Protein AF-A0A2N7XTH6-F1 (afdb_monomer_lite)

Radius of gyration: 23.57 Å; chains: 1; bounding box: 53×27×67 Å

Secondary structure (DSSP, 8-state):
-HHHHHHHHHHHHHHHHHHHHHTS-S-GGG-------HHHHHHHHHHHHHHHHHHHHHHHHS-SS-HHHHHHH--TT-----

Sequence (82 aa):
IVSVFVNIGMWFERFVIVVTSLHRDFLPARWMYYLPSTTDWFITLGSFGLFFTLFLLFCRFLPVVAMAEVKGVMRVGDKHGH

Foldseek 3Di:
DVVVVVVVVVVVVVVCCVQVVVQDDPDPVPNDRDDDDVVNVCVVVVVVVVVVVVVVVCVVPDPPDPVVVVVVPDPPDPPPDD

pLDDT: mean 73.96, std 11.82, range [38.97, 90.5]

Structure (mmCIF, N/CA/C/O backbone):
data_AF-A0A2N7XTH6-F1
#
_entry.id   AF-A0A2N7XTH6-F1
#
loop_
_atom_site.group_PDB
_atom_site.id
_atom_site.type_symbol
_atom_site.label_atom_id
_atom_site.label_alt_id
_atom_site.label_comp_id
_atom_site.label_asym_id
_atom_site.label_entity_id
_atom_site.label_seq_id
_atom_site.pdbx_PDB_ins_code
_atom_site.Cartn_x
_atom_site.Cartn_y
_atom_site.Cartn_z
_atom_site.occupancy
_atom_site.B_iso_or_equiv
_atom_site.auth_seq_id
_atom_site.auth_comp_id
_atom_site.auth_asym_id
_atom_site.auth_atom_id
_atom_site.pdbx_PDB_model_num
ATOM 1 N N . ILE A 1 1 ? -12.266 8.461 -2.382 1.00 77.88 1 ILE A N 1
ATOM 2 C CA . ILE A 1 1 ? -11.935 8.507 -3.831 1.00 77.88 1 ILE A CA 1
ATOM 3 C C . ILE A 1 1 ? -10.772 9.460 -4.091 1.00 77.88 1 ILE A C 1
ATOM 5 O O . ILE A 1 1 ? -9.737 8.978 -4.521 1.00 77.88 1 ILE A O 1
ATOM 9 N N . VAL A 1 2 ? -10.865 10.751 -3.741 1.00 89.50 2 VAL A N 1
ATOM 10 C CA . VAL A 1 2 ? -9.740 11.706 -3.897 1.00 89.50 2 VAL A CA 1
ATOM 11 C C . VAL A 1 2 ? -8.469 11.241 -3.172 1.00 89.50 2 VAL A C 1
ATOM 13 O O . VAL A 1 2 ? -7.400 11.220 -3.766 1.00 89.50 2 VAL A O 1
ATOM 16 N N . SER A 1 3 ? -8.588 10.764 -1.929 1.00 87.19 3 SER A N 1
ATOM 17 C CA . SER A 1 3 ? -7.457 10.218 -1.160 1.00 87.19 3 SER A CA 1
ATOM 18 C C . SER A 1 3 ? -6.761 9.027 -1.831 1.00 87.19 3 SER A C 1
ATOM 20 O O . SER A 1 3 ? -5.547 8.888 -1.724 1.00 87.19 3 SER A O 1
ATOM 22 N N . VAL A 1 4 ? -7.516 8.192 -2.552 1.00 85.88 4 VAL A N 1
ATOM 23 C CA . VAL A 1 4 ? -6.980 7.036 -3.288 1.00 85.88 4 VAL A CA 1
ATOM 24 C C . VAL A 1 4 ? -6.162 7.517 -4.484 1.00 85.88 4 VAL A C 1
ATOM 26 O O . VAL A 1 4 ? -5.028 7.087 -4.660 1.00 85.88 4 VAL A O 1
ATOM 29 N N . PHE A 1 5 ? -6.693 8.472 -5.253 1.00 83.00 5 PHE A N 1
ATOM 30 C CA . PHE A 1 5 ? -5.975 9.073 -6.378 1.00 83.00 5 PHE A CA 1
ATOM 31 C C . PHE A 1 5 ? -4.709 9.814 -5.946 1.00 83.00 5 PHE A C 1
ATOM 33 O O . PHE A 1 5 ? -3.691 9.700 -6.619 1.00 83.00 5 PHE A O 1
ATOM 40 N N . VAL A 1 6 ? -4.736 10.516 -4.810 1.00 90.19 6 VAL A N 1
ATOM 41 C CA . VAL A 1 6 ? -3.540 11.174 -4.259 1.00 90.19 6 VAL A CA 1
ATOM 42 C C . VAL A 1 6 ? -2.471 10.143 -3.895 1.00 90.19 6 VAL A C 1
ATOM 44 O O . VAL A 1 6 ? -1.308 10.325 -4.241 1.00 90.19 6 VAL A O 1
ATOM 47 N N . ASN A 1 7 ? -2.846 9.035 -3.251 1.00 86.31 7 ASN A N 1
ATOM 48 C CA . ASN A 1 7 ? -1.890 7.993 -2.874 1.00 86.31 7 ASN A CA 1
ATOM 49 C C . ASN A 1 7 ? -1.262 7.311 -4.107 1.00 86.31 7 ASN A C 1
ATOM 51 O O . ASN A 1 7 ? -0.047 7.136 -4.163 1.00 86.31 7 ASN A O 1
ATOM 55 N N . ILE A 1 8 ? -2.076 7.022 -5.130 1.00 84.38 8 ILE A N 1
ATOM 56 C CA . ILE A 1 8 ? -1.613 6.467 -6.412 1.00 84.38 8 ILE A CA 1
ATOM 57 C C . ILE A 1 8 ? -0.713 7.465 -7.153 1.00 84.38 8 ILE A C 1
ATOM 59 O O . ILE A 1 8 ? 0.334 7.077 -7.663 1.00 84.38 8 ILE A O 1
ATOM 63 N N . GLY A 1 9 ? -1.087 8.747 -7.196 1.00 83.19 9 GLY A N 1
ATOM 64 C CA . GLY A 1 9 ? -0.310 9.797 -7.860 1.00 83.19 9 GLY A CA 1
ATOM 65 C C . GLY A 1 9 ? 1.068 10.000 -7.227 1.00 83.19 9 GLY A C 1
ATOM 66 O O . GLY A 1 9 ? 2.068 10.056 -7.938 1.00 83.19 9 GLY A O 1
ATOM 67 N N . MET A 1 10 ? 1.136 10.009 -5.894 1.00 85.50 10 MET A N 1
ATOM 68 C CA . MET A 1 10 ? 2.400 10.090 -5.149 1.00 85.50 10 MET A CA 1
ATOM 69 C C . MET A 1 10 ? 3.295 8.867 -5.392 1.00 85.50 10 MET A C 1
ATOM 71 O O . MET A 1 10 ? 4.514 8.987 -5.506 1.00 85.50 10 MET A O 1
ATOM 75 N N . TRP A 1 11 ? 2.705 7.676 -5.495 1.00 83.25 11 TRP A N 1
ATOM 76 C CA . TRP A 1 11 ? 3.452 6.465 -5.829 1.00 83.25 11 TRP A CA 1
ATOM 77 C C . TRP A 1 11 ? 3.979 6.495 -7.272 1.00 83.25 11 TRP A C 1
ATOM 79 O O . TRP A 1 11 ? 5.139 6.156 -7.513 1.00 83.25 11 TRP A O 1
ATOM 89 N N . PHE A 1 12 ? 3.164 6.966 -8.221 1.00 78.06 12 PHE A N 1
ATOM 90 C CA . PHE A 1 12 ? 3.554 7.091 -9.625 1.00 78.06 12 PHE A CA 1
ATOM 91 C C . PHE A 1 12 ? 4.699 8.094 -9.827 1.00 78.06 12 PHE A C 1
ATOM 93 O O . PHE A 1 12 ? 5.613 7.815 -10.598 1.00 78.06 12 PHE A O 1
ATOM 100 N N . GLU A 1 13 ? 4.715 9.211 -9.088 1.00 85.31 13 GLU A N 1
ATOM 101 C CA . GLU A 1 13 ? 5.849 10.150 -9.064 1.00 85.31 13 GLU A CA 1
ATOM 102 C C . GLU A 1 13 ? 7.170 9.415 -8.770 1.00 85.31 13 GLU A C 1
ATOM 104 O O . GLU A 1 13 ? 8.149 9.549 -9.507 1.00 85.31 13 GLU A O 1
ATOM 109 N N . ARG A 1 14 ? 7.188 8.569 -7.732 1.00 83.00 14 ARG A N 1
ATOM 110 C CA . ARG A 1 14 ? 8.378 7.798 -7.341 1.00 83.00 14 ARG A CA 1
ATOM 111 C C . ARG A 1 14 ? 8.745 6.732 -8.366 1.00 83.00 14 ARG A C 1
ATOM 113 O O . ARG A 1 14 ? 9.929 6.558 -8.648 1.00 83.00 14 ARG A O 1
ATOM 120 N N . PHE A 1 15 ? 7.755 6.062 -8.950 1.00 76.50 15 PHE A N 1
ATOM 121 C CA . PHE A 1 15 ? 7.972 5.096 -10.025 1.00 76.50 15 PHE A CA 1
ATOM 122 C C . PHE A 1 15 ? 8.650 5.747 -11.242 1.00 76.50 15 PHE A C 1
ATOM 124 O O . PHE A 1 15 ? 9.651 5.232 -11.741 1.00 76.50 15 PHE A O 1
ATOM 131 N N . VAL A 1 16 ? 8.174 6.922 -11.667 1.00 77.81 16 VAL A N 1
ATOM 132 C CA . VAL A 1 16 ? 8.743 7.670 -12.799 1.00 77.81 16 VAL A CA 1
ATOM 133 C C . VAL A 1 16 ? 10.178 8.112 -12.518 1.00 77.81 16 VAL A C 1
ATOM 135 O O . VAL A 1 16 ? 11.034 7.929 -13.384 1.00 77.81 16 VAL A O 1
ATOM 138 N N . ILE A 1 17 ? 10.473 8.646 -11.326 1.00 80.38 17 ILE A N 1
ATOM 139 C CA . ILE A 1 17 ? 11.835 9.078 -10.961 1.00 80.38 17 ILE A CA 1
ATOM 140 C C . ILE A 1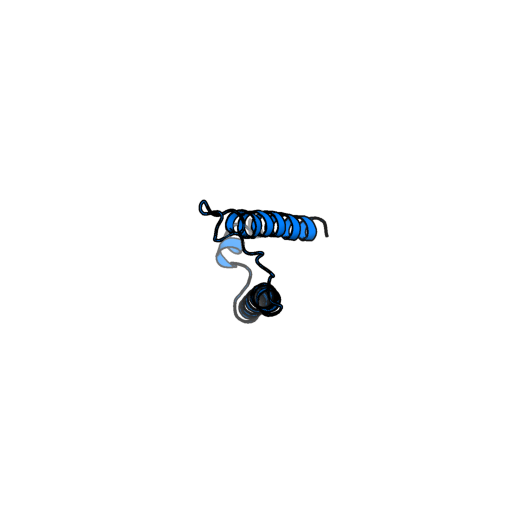 17 ? 12.816 7.901 -11.031 1.00 80.38 17 ILE A C 1
ATOM 142 O O . ILE A 1 17 ? 13.878 8.023 -11.637 1.00 80.38 17 ILE A O 1
ATOM 146 N N . VAL A 1 18 ? 12.463 6.751 -10.451 1.00 76.31 18 VAL A N 1
ATOM 147 C CA . VAL A 1 18 ? 13.356 5.583 -10.378 1.00 76.31 18 VAL A CA 1
ATOM 148 C C . VAL A 1 18 ? 13.599 4.968 -11.760 1.00 76.31 18 VAL A C 1
ATOM 150 O O . VAL A 1 18 ? 14.751 4.754 -12.136 1.00 76.31 18 VAL A O 1
ATOM 153 N N . VAL A 1 19 ? 12.542 4.731 -12.543 1.00 68.06 19 VAL A N 1
ATOM 154 C CA . VAL A 1 19 ? 12.652 4.089 -13.867 1.00 68.06 19 VAL A CA 1
ATOM 155 C C . VAL A 1 19 ? 13.362 4.990 -14.879 1.00 68.06 19 VAL A C 1
ATOM 157 O O . VAL A 1 19 ? 14.170 4.512 -15.678 1.00 68.06 19 VAL A O 1
ATOM 160 N N . THR A 1 20 ? 13.094 6.298 -14.837 1.00 64.75 20 THR A N 1
ATOM 161 C CA . THR A 1 20 ? 13.691 7.259 -15.778 1.00 64.75 20 THR A CA 1
ATOM 162 C C . THR A 1 20 ? 15.148 7.563 -15.431 1.00 64.75 20 THR A C 1
ATOM 164 O O . THR A 1 20 ? 15.962 7.721 -16.339 1.00 64.75 20 THR A O 1
ATOM 167 N N . SER A 1 21 ? 15.501 7.599 -14.140 1.00 61.28 21 SER A N 1
ATOM 168 C CA . SER A 1 21 ? 16.888 7.799 -13.695 1.00 61.28 21 SER A CA 1
ATOM 169 C C . SER A 1 21 ? 17.802 6.654 -14.152 1.00 61.28 21 SER A C 1
ATOM 171 O O . SER A 1 21 ? 18.868 6.901 -14.706 1.00 61.28 21 SER A O 1
ATOM 173 N N . LEU A 1 22 ? 17.350 5.400 -14.025 1.00 60.06 22 LEU A N 1
ATOM 174 C CA . LEU A 1 22 ? 18.146 4.213 -14.369 1.00 60.06 22 LEU A CA 1
ATOM 175 C C . LEU A 1 22 ? 18.383 4.035 -15.884 1.00 60.06 22 LEU A C 1
ATOM 177 O O . LEU A 1 22 ? 19.293 3.331 -16.299 1.00 60.06 22 LEU A O 1
ATOM 181 N N . HIS A 1 23 ? 17.574 4.674 -16.734 1.00 56.25 23 HIS A N 1
ATOM 182 C CA . HIS A 1 23 ? 17.736 4.621 -18.194 1.00 56.25 23 HIS A CA 1
ATOM 183 C C . HIS A 1 23 ? 18.879 5.494 -18.728 1.00 56.25 23 HIS A C 1
ATOM 185 O O . HIS A 1 23 ? 19.319 5.319 -19.867 1.00 56.25 23 HIS A O 1
ATOM 191 N N . ARG A 1 24 ? 19.319 6.488 -17.952 1.00 53.03 24 ARG A N 1
ATOM 192 C CA . ARG A 1 24 ? 20.295 7.502 -18.366 1.00 53.03 24 ARG A CA 1
ATOM 193 C C . ARG A 1 24 ? 21.503 7.475 -17.440 1.00 53.03 24 ARG A C 1
ATOM 195 O O . ARG A 1 24 ? 21.853 8.471 -16.818 1.00 53.03 24 ARG A O 1
ATOM 202 N N . ASP A 1 25 ? 22.172 6.331 -17.402 1.00 59.19 25 ASP A N 1
ATOM 203 C CA . ASP A 1 25 ? 23.473 6.226 -16.752 1.00 59.19 25 ASP A CA 1
ATOM 204 C C . ASP A 1 25 ? 24.552 7.011 -17.525 1.00 59.19 25 ASP A C 1
ATOM 206 O O . ASP A 1 25 ? 24.485 7.181 -18.749 1.00 59.19 25 ASP A O 1
ATOM 210 N N . PHE A 1 26 ? 25.587 7.461 -16.802 1.00 56.59 26 PHE A N 1
ATOM 211 C CA . PHE A 1 26 ? 26.706 8.271 -17.313 1.00 56.59 26 PHE A CA 1
ATOM 212 C C . PHE A 1 26 ? 27.508 7.617 -18.462 1.00 56.59 26 PHE A C 1
ATOM 214 O O . PHE A 1 26 ? 28.279 8.304 -19.130 1.00 56.59 26 PHE A O 1
ATOM 221 N N . LEU A 1 27 ? 27.339 6.311 -18.717 1.00 54.75 27 LEU A N 1
ATOM 222 C CA . LEU A 1 27 ? 27.967 5.594 -19.831 1.00 54.75 27 LEU A CA 1
ATOM 223 C C . LEU A 1 27 ? 26.951 5.321 -20.963 1.00 54.75 27 LEU A C 1
ATOM 225 O O . LEU A 1 27 ? 26.045 4.506 -20.777 1.00 54.75 27 LEU A O 1
ATOM 229 N N . PRO A 1 28 ? 27.140 5.883 -22.174 1.00 60.25 28 PRO A N 1
ATOM 230 C CA . PRO A 1 28 ? 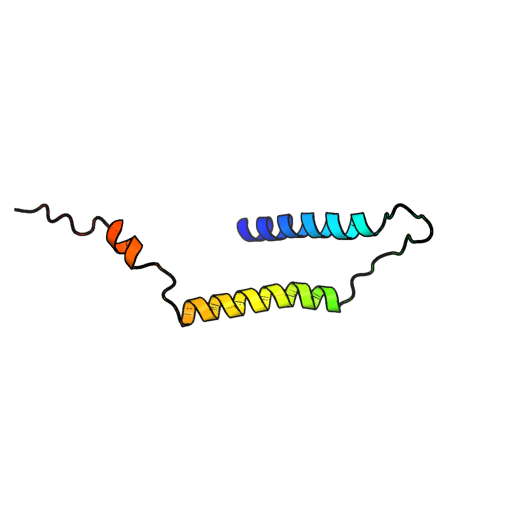26.209 5.714 -23.297 1.00 60.25 28 PRO A CA 1
ATOM 231 C C . PRO A 1 28 ? 26.125 4.275 -23.833 1.00 60.25 28 PRO A C 1
ATOM 233 O O . PRO A 1 28 ? 25.132 3.905 -24.449 1.00 60.25 28 PRO A O 1
ATOM 236 N N . ALA A 1 29 ? 27.124 3.430 -23.555 1.00 61.59 29 ALA A N 1
ATOM 237 C CA . ALA A 1 29 ? 27.121 2.014 -23.934 1.00 61.59 29 ALA A CA 1
ATOM 238 C C . ALA A 1 29 ? 26.131 1.149 -23.123 1.00 61.59 29 ALA A C 1
ATOM 240 O O . ALA A 1 29 ? 25.944 -0.023 -23.441 1.00 61.59 29 ALA A O 1
ATOM 241 N N . ARG A 1 30 ? 25.530 1.698 -22.057 1.00 56.22 30 ARG A N 1
ATOM 242 C CA . ARG A 1 30 ? 24.601 0.995 -21.155 1.00 56.22 30 ARG A CA 1
ATOM 243 C C . ARG A 1 30 ? 23.167 1.507 -21.235 1.00 56.22 30 ARG A C 1
ATOM 245 O O . ARG A 1 30 ? 22.349 1.124 -20.407 1.00 56.22 30 ARG A O 1
ATOM 252 N N . TRP A 1 31 ? 22.854 2.344 -22.223 1.00 60.66 31 TRP A N 1
ATOM 253 C CA . TRP A 1 31 ? 21.483 2.766 -22.494 1.00 60.66 31 TRP A CA 1
ATOM 254 C C . TRP A 1 31 ? 20.672 1.561 -22.977 1.00 60.66 31 TRP A C 1
ATOM 256 O O . TRP A 1 31 ? 20.610 1.250 -24.163 1.00 60.66 31 TRP A O 1
ATOM 266 N N . MET A 1 32 ? 20.094 0.846 -22.023 1.00 62.06 32 MET A N 1
ATOM 267 C CA . MET A 1 32 ? 19.187 -0.268 -22.235 1.00 62.06 32 MET A CA 1
ATOM 268 C C . MET A 1 32 ? 17.808 0.167 -21.772 1.00 62.06 32 MET A C 1
ATOM 270 O O . MET A 1 32 ? 17.665 0.748 -20.695 1.00 62.06 32 MET A O 1
ATOM 274 N N . TYR A 1 33 ? 16.792 -0.140 -22.577 1.00 60.03 33 TYR A N 1
ATOM 275 C CA . TYR A 1 33 ? 15.430 0.117 -22.156 1.00 60.03 33 TYR A CA 1
ATOM 276 C C . TYR A 1 33 ? 15.016 -0.893 -21.081 1.00 60.03 33 TYR A C 1
ATOM 278 O O . TYR A 1 33 ? 14.897 -2.084 -21.360 1.00 60.03 33 TYR A O 1
ATOM 286 N N . TYR A 1 34 ? 14.806 -0.434 -19.844 1.00 59.78 34 TYR A N 1
ATOM 287 C CA . TYR A 1 34 ? 14.172 -1.237 -18.799 1.00 59.78 34 TYR A CA 1
ATOM 288 C C . TYR A 1 34 ? 12.714 -1.502 -19.189 1.00 59.78 34 TYR A C 1
ATOM 290 O O . TYR A 1 34 ? 11.854 -0.629 -19.062 1.00 59.78 34 TYR A O 1
ATOM 298 N N . LEU A 1 35 ? 12.450 -2.707 -19.696 1.00 63.03 35 LEU A N 1
ATOM 299 C CA . LEU A 1 35 ? 11.101 -3.236 -19.827 1.00 63.03 35 LEU A CA 1
ATOM 300 C C . LEU A 1 35 ? 10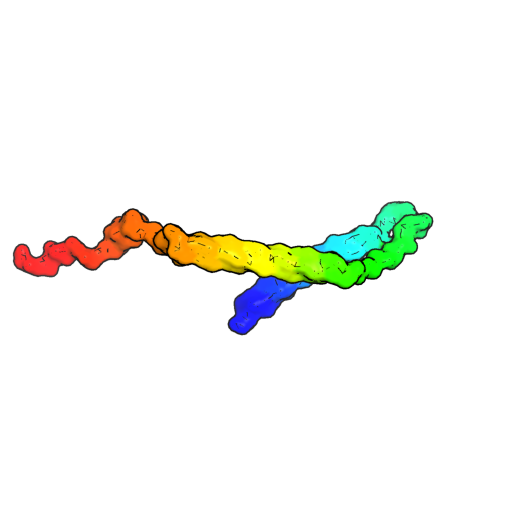.733 -3.897 -18.493 1.00 63.03 35 LEU A C 1
ATOM 302 O O . LEU A 1 35 ? 11.320 -4.932 -18.170 1.00 63.03 35 LEU A O 1
ATOM 306 N N . PRO A 1 36 ? 9.800 -3.325 -17.710 1.00 63.34 36 PRO A N 1
ATOM 307 C CA . PRO A 1 36 ? 9.337 -3.972 -16.492 1.00 63.34 36 PRO A CA 1
ATOM 308 C C . PRO A 1 36 ? 8.738 -5.331 -16.856 1.00 63.34 36 PRO A C 1
ATOM 310 O O . PRO A 1 36 ? 7.852 -5.425 -17.713 1.00 63.34 36 PRO A O 1
ATOM 313 N N . SER A 1 37 ? 9.236 -6.388 -16.221 1.00 74.06 37 SER A N 1
ATOM 314 C CA . SER A 1 37 ? 8.687 -7.723 -16.394 1.00 74.06 37 SER A CA 1
ATOM 315 C C . SER A 1 37 ? 7.331 -7.791 -15.700 1.00 74.06 37 SER A C 1
ATOM 317 O O . SER A 1 37 ? 7.060 -7.082 -14.728 1.00 74.06 37 SER A O 1
ATOM 319 N N . THR A 1 38 ? 6.453 -8.682 -16.163 1.00 74.75 38 THR A N 1
ATOM 320 C CA . THR A 1 38 ? 5.172 -8.948 -15.493 1.00 74.75 38 THR A CA 1
ATOM 321 C C . THR A 1 38 ? 5.386 -9.301 -14.012 1.00 74.75 38 THR A C 1
ATOM 323 O O . THR A 1 38 ? 4.564 -8.964 -13.163 1.00 74.75 38 THR A O 1
ATOM 326 N N . THR A 1 39 ? 6.531 -9.899 -13.677 1.00 77.69 39 THR A N 1
ATOM 327 C CA . THR A 1 39 ? 6.941 -10.209 -12.303 1.00 77.69 39 THR A CA 1
ATOM 328 C C . THR A 1 39 ? 7.093 -8.963 -11.415 1.00 77.69 39 THR A C 1
ATOM 330 O O . THR A 1 39 ? 6.686 -9.007 -10.256 1.00 77.69 39 THR A O 1
ATOM 333 N N . ASP A 1 40 ? 7.595 -7.836 -11.931 1.00 75.25 40 ASP A N 1
ATOM 334 C CA . ASP A 1 40 ? 7.753 -6.584 -11.166 1.00 75.25 40 ASP A CA 1
ATOM 335 C C . ASP A 1 40 ? 6.388 -5.991 -10.761 1.00 75.25 40 ASP A C 1
ATOM 337 O O . ASP A 1 40 ? 6.200 -5.485 -9.647 1.00 75.25 40 ASP A O 1
ATOM 341 N N . TRP A 1 41 ? 5.386 -6.134 -11.634 1.00 76.31 41 TRP A N 1
ATOM 342 C CA . TRP A 1 41 ? 3.998 -5.764 -11.342 1.00 76.31 41 TRP A CA 1
ATOM 343 C C . TRP A 1 41 ? 3.358 -6.665 -10.284 1.00 76.31 41 TRP A C 1
ATOM 345 O O . TRP A 1 41 ? 2.649 -6.185 -9.398 1.00 76.31 41 TRP A O 1
ATOM 355 N N . PHE A 1 42 ? 3.634 -7.968 -10.318 1.00 80.81 42 PHE A N 1
ATOM 356 C CA . PHE A 1 42 ? 3.147 -8.881 -9.285 1.00 80.81 42 PHE A CA 1
ATOM 357 C C . PHE A 1 42 ? 3.804 -8.640 -7.924 1.00 80.81 42 PHE A C 1
ATOM 359 O O . PHE A 1 42 ? 3.132 -8.779 -6.907 1.00 80.81 42 PHE A O 1
ATOM 366 N N . ILE A 1 43 ? 5.074 -8.236 -7.875 1.00 82.06 43 ILE A N 1
ATOM 367 C CA . ILE A 1 43 ? 5.769 -7.915 -6.618 1.00 82.06 43 ILE A CA 1
ATOM 368 C C . ILE A 1 43 ? 5.227 -6.623 -6.000 1.00 82.06 43 ILE A C 1
ATOM 370 O O . ILE A 1 43 ? 4.987 -6.565 -4.790 1.00 82.06 43 ILE A O 1
ATOM 374 N N . THR A 1 44 ? 4.983 -5.597 -6.816 1.00 80.25 44 THR A N 1
ATOM 375 C CA . THR A 1 44 ? 4.382 -4.341 -6.341 1.00 80.25 44 THR A CA 1
ATOM 376 C C . THR A 1 44 ? 2.962 -4.570 -5.828 1.00 80.25 44 THR A C 1
ATOM 378 O O . THR A 1 44 ? 2.653 -4.186 -4.699 1.00 80.25 44 THR A O 1
ATOM 381 N N . LEU A 1 45 ? 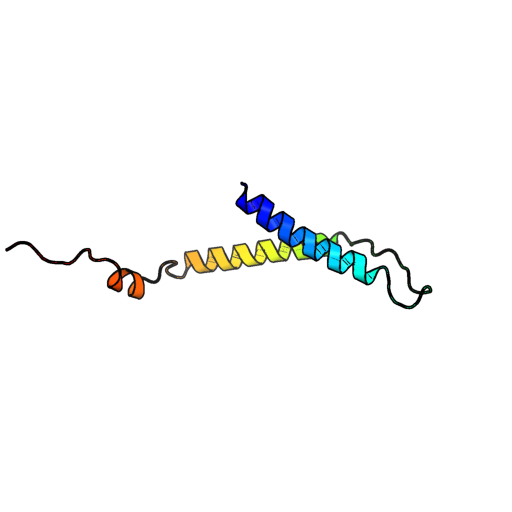2.121 -5.282 -6.582 1.00 82.75 45 LEU A N 1
ATOM 382 C CA . LEU A 1 45 ? 0.756 -5.616 -6.163 1.00 82.75 45 LEU A CA 1
ATOM 383 C C . LEU A 1 45 ? 0.729 -6.589 -4.968 1.00 82.75 45 LEU A C 1
ATOM 385 O O . LEU A 1 45 ? -0.069 -6.429 -4.044 1.00 82.75 45 LEU A O 1
ATOM 389 N N . GLY A 1 46 ? 1.643 -7.557 -4.944 1.00 84.19 46 GLY A N 1
ATOM 390 C CA . GLY A 1 46 ? 1.829 -8.504 -3.846 1.00 84.19 46 GLY A CA 1
ATOM 391 C C . GLY A 1 46 ? 2.235 -7.824 -2.539 1.00 84.19 46 GLY A C 1
ATOM 392 O O . GLY A 1 46 ? 1.747 -8.213 -1.481 1.00 84.19 46 GLY A O 1
ATOM 393 N N . SER A 1 47 ? 3.037 -6.758 -2.597 1.00 84.25 47 SER A N 1
ATOM 394 C CA . SER A 1 47 ? 3.411 -5.964 -1.417 1.00 84.25 47 SER A CA 1
ATOM 395 C C . SER A 1 47 ? 2.205 -5.250 -0.796 1.00 84.25 47 SER A C 1
ATOM 397 O O . SER A 1 47 ? 2.052 -5.255 0.426 1.00 84.25 47 SER A O 1
ATOM 399 N N . PHE A 1 48 ? 1.296 -4.712 -1.621 1.00 81.25 48 PHE A N 1
ATOM 400 C CA . PHE A 1 48 ? 0.011 -4.186 -1.143 1.00 81.25 48 PHE A CA 1
ATOM 401 C C . PHE A 1 48 ? -0.853 -5.289 -0.524 1.00 81.25 48 PHE A C 1
ATOM 403 O O . PHE A 1 48 ? -1.385 -5.107 0.570 1.00 81.25 48 PHE A O 1
ATOM 410 N N . GLY A 1 49 ? -0.964 -6.447 -1.182 1.00 85.25 49 GLY A N 1
ATOM 411 C CA . GLY A 1 49 ? -1.713 -7.593 -0.662 1.00 85.25 49 GLY A CA 1
ATOM 412 C C . GLY A 1 49 ? -1.185 -8.085 0.688 1.00 85.25 49 GLY A C 1
ATOM 413 O O . GLY A 1 49 ? -1.967 -8.323 1.609 1.00 85.25 49 GLY A O 1
ATOM 414 N N . LEU A 1 50 ? 0.136 -8.172 0.844 1.00 88.06 50 LEU A N 1
ATOM 415 C CA . LEU A 1 50 ? 0.794 -8.563 2.090 1.00 88.06 50 LEU A CA 1
ATOM 416 C C . LEU A 1 50 ? 0.545 -7.521 3.190 1.00 88.06 50 LEU A C 1
ATOM 418 O O . LEU A 1 50 ? 0.154 -7.891 4.297 1.00 88.06 50 LEU A O 1
ATOM 422 N N . PHE A 1 51 ? 0.670 -6.227 2.878 1.00 83.44 51 PHE A N 1
ATOM 423 C CA . PHE A 1 51 ? 0.341 -5.145 3.809 1.00 83.44 51 PHE A CA 1
ATOM 424 C C . PHE A 1 51 ? -1.107 -5.232 4.306 1.00 83.44 51 PHE A C 1
ATOM 426 O O . PHE A 1 51 ? -1.337 -5.241 5.514 1.00 83.44 51 PHE A O 1
ATOM 433 N N . PHE A 1 52 ? -2.083 -5.362 3.400 1.00 86.69 52 PHE A N 1
ATOM 434 C CA . PHE A 1 52 ? -3.487 -5.511 3.787 1.00 86.69 52 PHE A CA 1
ATOM 435 C C . PHE A 1 52 ? -3.727 -6.793 4.580 1.00 86.69 52 PHE A C 1
ATOM 437 O O . PHE A 1 52 ? -4.480 -6.769 5.547 1.00 86.69 52 PHE A O 1
ATOM 444 N N . THR A 1 53 ? -3.066 -7.895 4.224 1.00 88.31 53 THR A N 1
ATOM 445 C CA . THR A 1 53 ? -3.181 -9.160 4.958 1.00 88.31 53 THR A CA 1
ATOM 446 C C . THR A 1 53 ? -2.702 -9.000 6.398 1.00 88.31 53 THR A C 1
ATOM 448 O O . THR A 1 53 ? -3.442 -9.339 7.318 1.00 88.31 53 THR A O 1
ATOM 451 N N . LEU A 1 54 ? -1.515 -8.425 6.622 1.00 87.31 54 LEU A N 1
ATOM 452 C CA . LEU A 1 54 ? -0.997 -8.162 7.969 1.00 87.31 54 LEU A CA 1
ATOM 453 C C . LEU A 1 54 ? -1.846 -7.133 8.726 1.00 87.31 54 LEU A C 1
ATOM 455 O O . LEU A 1 54 ? -2.088 -7.308 9.916 1.00 87.31 54 LEU A O 1
ATOM 459 N N . PHE A 1 55 ? -2.332 -6.089 8.051 1.00 85.25 55 PHE A N 1
ATOM 460 C CA . PHE A 1 55 ? -3.200 -5.076 8.652 1.00 85.25 55 PHE A CA 1
ATOM 461 C C . PHE A 1 55 ? -4.539 -5.671 9.112 1.00 85.25 55 PHE A C 1
ATOM 463 O O . PHE A 1 55 ? -4.958 -5.457 10.247 1.00 85.25 55 PHE A O 1
ATOM 470 N N . LEU A 1 56 ? -5.190 -6.478 8.273 1.00 87.19 56 LEU A N 1
ATOM 471 C CA . LEU A 1 56 ? -6.430 -7.172 8.625 1.00 87.19 56 LEU A CA 1
ATOM 472 C C . LEU A 1 56 ? -6.204 -8.184 9.754 1.00 87.19 56 LEU A C 1
ATOM 474 O O . LEU A 1 56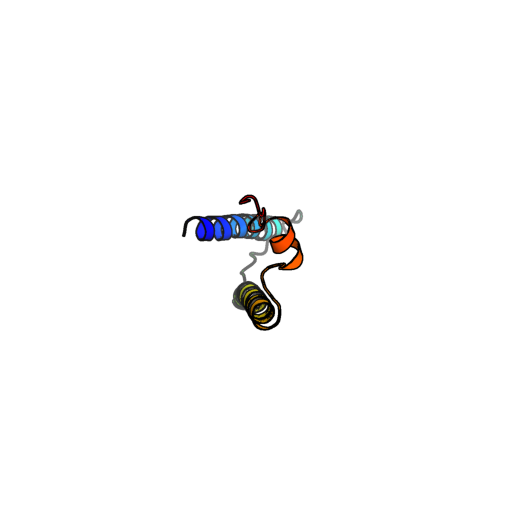 ? -7.034 -8.291 10.657 1.00 87.19 56 LEU A O 1
ATOM 478 N N . LEU A 1 57 ? -5.069 -8.889 9.737 1.00 90.50 57 LEU A N 1
ATOM 479 C CA . LEU A 1 57 ? -4.658 -9.802 10.803 1.00 90.50 57 LEU A CA 1
ATOM 480 C C . LEU A 1 57 ? -4.484 -9.061 12.136 1.00 90.50 57 LEU A C 1
ATOM 482 O O . LEU A 1 57 ? -4.974 -9.513 13.170 1.00 90.50 57 LEU A O 1
ATOM 486 N N . PHE A 1 58 ? -3.843 -7.891 12.102 1.00 87.12 58 PHE A N 1
ATOM 487 C CA . PHE A 1 58 ? -3.684 -7.011 13.255 1.00 87.12 58 PHE A CA 1
ATOM 488 C C . PHE A 1 58 ? -5.042 -6.549 13.791 1.00 87.12 58 PHE A C 1
ATOM 490 O O . PHE A 1 58 ? -5.306 -6.711 14.979 1.00 87.12 58 PHE A O 1
ATOM 497 N N . CYS A 1 59 ? -5.945 -6.071 12.928 1.00 86.69 59 CYS A N 1
ATOM 498 C CA . CYS A 1 59 ? -7.296 -5.673 13.333 1.00 86.69 59 CYS A CA 1
ATOM 499 C C . CYS A 1 59 ? -8.126 -6.822 13.921 1.00 86.69 59 CYS A C 1
ATOM 501 O O . CYS A 1 59 ? -9.024 -6.583 14.726 1.00 86.69 59 CYS A O 1
ATOM 503 N N . ARG A 1 60 ? -7.858 -8.064 13.504 1.00 85.31 60 ARG A N 1
ATOM 504 C CA . ARG A 1 60 ? -8.552 -9.261 13.990 1.00 85.31 60 ARG A CA 1
ATOM 505 C C . ARG A 1 60 ? -8.075 -9.688 15.376 1.00 85.31 60 ARG A C 1
ATOM 507 O O . ARG A 1 60 ? -8.902 -10.119 16.174 1.00 85.31 60 ARG A O 1
ATOM 514 N N . PHE A 1 61 ? -6.769 -9.635 15.636 1.00 84.88 61 PHE A N 1
ATOM 515 C CA . PHE A 1 61 ? -6.179 -10.182 16.863 1.00 84.88 61 PHE A CA 1
ATOM 516 C C . PHE A 1 61 ? -5.898 -9.145 17.947 1.00 84.88 61 PHE A C 1
ATOM 518 O O . PHE A 1 61 ? -5.822 -9.512 19.117 1.00 84.88 61 PHE A O 1
ATOM 525 N N . LEU A 1 62 ? -5.740 -7.872 17.588 1.00 81.50 62 LEU A N 1
ATOM 526 C CA . LEU A 1 62 ? -5.391 -6.805 18.518 1.00 81.50 62 LEU A CA 1
ATOM 527 C C . LEU A 1 62 ? -6.468 -5.711 18.523 1.00 81.50 62 LEU A C 1
ATOM 529 O O . LEU A 1 62 ? -7.082 -5.430 17.490 1.00 81.50 62 LEU A O 1
ATOM 533 N N . PRO A 1 63 ? -6.716 -5.069 19.679 1.00 78.94 63 PRO A N 1
ATOM 534 C CA . PRO A 1 63 ? -7.614 -3.928 19.745 1.00 78.94 63 PRO A CA 1
ATOM 535 C C . PRO A 1 63 ? -7.026 -2.773 18.926 1.00 78.94 63 PRO A C 1
ATOM 537 O O . PRO A 1 63 ? -5.983 -2.220 19.262 1.00 78.94 63 PRO A O 1
ATOM 540 N N . VAL A 1 64 ? -7.724 -2.398 17.851 1.00 79.69 64 VAL A N 1
ATOM 541 C CA . VAL A 1 64 ? -7.314 -1.332 16.913 1.00 79.69 64 VAL A CA 1
ATOM 542 C C . VAL A 1 64 ? -7.222 0.037 17.596 1.00 79.69 64 VAL A C 1
ATOM 544 O O . VAL A 1 64 ? -6.504 0.923 17.142 1.00 79.69 64 VAL A O 1
ATOM 547 N N . VAL A 1 65 ? -7.946 0.211 18.701 1.00 76.81 65 VAL A N 1
ATOM 548 C CA . VAL A 1 65 ? -8.004 1.457 19.459 1.00 76.81 65 VAL A CA 1
ATOM 549 C C . VAL A 1 65 ? -7.286 1.277 20.791 1.00 76.81 65 VAL A C 1
ATOM 551 O O . VAL A 1 65 ? -7.602 0.368 21.561 1.00 76.81 65 VAL A O 1
ATOM 554 N N . ALA A 1 66 ? -6.356 2.186 21.088 1.00 80.06 66 ALA A N 1
ATOM 555 C CA . ALA A 1 66 ? -5.672 2.254 22.373 1.00 80.06 66 ALA A CA 1
ATOM 556 C C . ALA A 1 66 ? -6.651 2.678 23.483 1.00 80.06 66 ALA A C 1
ATOM 558 O O . ALA A 1 66 ? -6.795 3.856 23.803 1.00 80.06 66 ALA A O 1
ATOM 559 N N . MET A 1 67 ? -7.340 1.705 24.084 1.00 71.56 67 MET A N 1
ATOM 560 C CA . MET A 1 67 ? -8.346 1.946 25.130 1.00 71.56 67 MET A CA 1
ATOM 561 C C . MET A 1 67 ? -7.779 2.639 26.380 1.00 71.56 67 MET A C 1
ATOM 563 O O . MET A 1 67 ? -8.531 3.302 27.092 1.00 71.56 67 MET A O 1
ATOM 567 N N . ALA A 1 68 ? -6.474 2.508 26.642 1.00 75.06 68 ALA A N 1
ATOM 568 C CA . ALA A 1 68 ? -5.792 3.213 27.729 1.00 75.06 68 ALA A CA 1
ATOM 569 C C . ALA A 1 68 ? -5.789 4.736 27.505 1.00 75.06 68 ALA A C 1
ATOM 571 O O . ALA A 1 68 ? -6.215 5.486 28.379 1.00 75.06 68 ALA A O 1
ATOM 572 N N . GLU A 1 69 ? -5.428 5.172 26.297 1.00 71.94 69 GLU A N 1
ATOM 573 C CA . GLU A 1 69 ? -5.401 6.589 25.919 1.00 71.94 69 GLU A CA 1
ATOM 574 C C . GLU A 1 69 ? -6.820 7.152 25.787 1.00 71.94 69 GLU A C 1
ATOM 576 O O . GLU A 1 69 ? -7.129 8.240 26.269 1.00 71.94 69 GLU A O 1
ATOM 581 N N . VAL A 1 70 ? -7.737 6.373 25.207 1.00 71.81 70 VAL A N 1
ATOM 582 C CA . VAL A 1 70 ? -9.131 6.795 25.015 1.00 71.81 70 VAL A CA 1
ATOM 583 C C . VAL A 1 70 ?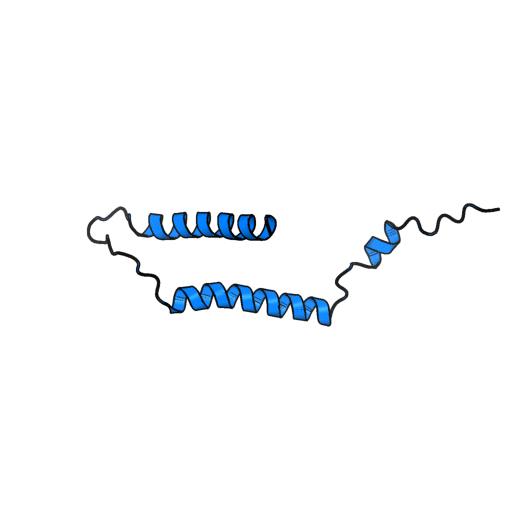 -9.851 7.049 26.348 1.00 71.81 70 VAL A C 1
ATOM 585 O O . VAL A 1 70 ? -10.659 7.974 26.436 1.00 71.81 70 VAL A O 1
ATOM 588 N N . LYS A 1 71 ? -9.536 6.295 27.410 1.00 66.44 71 LYS A N 1
ATOM 589 C CA . LYS A 1 71 ? -10.082 6.533 28.759 1.00 66.44 71 LYS A CA 1
ATOM 590 C C . LYS A 1 71 ? -9.564 7.821 29.408 1.00 66.44 71 LYS A C 1
ATOM 592 O O . LYS A 1 71 ? -10.295 8.400 30.202 1.00 66.44 71 LYS A O 1
ATOM 597 N N . GLY A 1 72 ? -8.350 8.270 29.080 1.00 72.38 72 GLY A N 1
ATOM 598 C CA . GLY A 1 72 ? -7.787 9.522 29.601 1.00 72.38 72 GLY A CA 1
ATOM 599 C C . GLY A 1 72 ? -8.362 10.776 28.933 1.00 72.38 72 GLY A C 1
ATOM 600 O O . GLY A 1 72 ? -8.480 11.817 29.574 1.00 72.38 72 GLY A O 1
ATOM 601 N N . VAL A 1 73 ? -8.753 10.678 27.657 1.00 71.19 73 VAL A N 1
ATOM 602 C CA . VAL A 1 73 ? -9.253 11.819 26.864 1.00 71.19 73 VAL A CA 1
ATOM 603 C C . VAL A 1 73 ? -10.785 11.942 26.916 1.00 71.19 73 VAL A C 1
ATOM 605 O O . VAL A 1 73 ? -11.323 13.048 26.815 1.00 71.19 73 VAL A O 1
ATOM 608 N N . MET A 1 74 ? -11.522 10.840 27.114 1.00 67.62 74 MET A N 1
ATOM 609 C CA . MET A 1 74 ? -12.978 10.894 27.285 1.00 67.62 74 MET A CA 1
ATOM 610 C C . MET A 1 74 ? -13.364 11.512 28.639 1.00 67.62 74 MET A C 1
ATOM 612 O O . MET A 1 74 ? -13.359 10.840 29.665 1.00 67.62 74 MET A O 1
ATOM 616 N N . ARG A 1 75 ? -13.833 12.769 28.633 1.00 61.94 75 ARG A N 1
ATOM 617 C CA . ARG A 1 75 ? -14.485 13.448 29.780 1.00 61.94 75 ARG A CA 1
ATOM 618 C C . ARG A 1 75 ? -15.873 12.870 30.138 1.00 61.94 75 ARG A C 1
ATOM 620 O O . ARG A 1 75 ? -16.689 13.564 30.735 1.00 61.94 75 ARG A O 1
ATOM 627 N N . VAL A 1 76 ? -16.182 11.617 29.787 1.00 59.78 76 VAL A N 1
ATOM 628 C CA . VAL A 1 76 ? -17.485 10.960 30.061 1.00 59.78 76 VAL A CA 1
ATOM 629 C C . VAL A 1 76 ? -17.500 10.396 31.489 1.00 59.78 76 VAL A C 1
ATOM 631 O O . VAL A 1 76 ? -17.766 9.226 31.744 1.00 59.78 76 VAL A O 1
ATOM 634 N N . GLY A 1 77 ? -17.129 11.248 32.436 1.00 58.47 77 GLY A N 1
ATOM 635 C CA . GLY A 1 77 ? -16.991 10.909 33.844 1.00 58.47 77 GLY A CA 1
ATOM 636 C C . GLY A 1 77 ? -16.745 12.113 34.744 1.00 58.47 77 GLY A C 1
ATOM 637 O O . GLY A 1 77 ? -16.423 11.907 35.911 1.00 58.47 77 GLY A O 1
ATOM 638 N N . ASP A 1 78 ? -16.903 13.349 34.247 1.00 56.00 78 ASP A N 1
ATOM 639 C CA . ASP A 1 78 ? -17.090 14.479 35.154 1.00 56.00 78 ASP A CA 1
ATOM 640 C C . ASP A 1 78 ? -18.467 14.300 35.803 1.00 56.00 78 ASP A C 1
ATOM 642 O O . ASP A 1 78 ? -19.511 14.598 35.222 1.00 56.00 78 ASP A O 1
ATOM 646 N N . LYS A 1 79 ? -18.468 13.684 36.987 1.00 58.03 79 LYS A N 1
ATOM 647 C CA . LYS A 1 79 ? -19.608 13.673 37.897 1.00 58.03 79 LYS A CA 1
ATOM 648 C C . LYS A 1 79 ? -19.793 15.104 38.402 1.00 58.03 79 LYS A C 1
ATOM 650 O O . LYS A 1 79 ? -19.370 15.426 39.504 1.00 58.03 79 LYS A O 1
ATOM 655 N N . HIS A 1 80 ? -20.392 15.958 37.580 1.00 57.88 80 HIS A N 1
ATOM 656 C CA . HIS A 1 80 ? -20.940 17.238 38.011 1.00 57.88 80 HIS A CA 1
ATOM 657 C C . HIS A 1 80 ? -22.461 17.113 38.024 1.00 57.88 80 HIS A C 1
ATOM 659 O O . HIS A 1 80 ? -23.122 17.195 36.991 1.00 57.88 80 HIS A O 1
ATOM 665 N N . GLY A 1 81 ? -23.008 16.838 39.204 1.00 54.22 81 GLY A N 1
ATOM 666 C CA . GLY A 1 81 ? -24.439 16.674 39.406 1.00 54.22 81 GLY A CA 1
ATOM 667 C C . GLY A 1 81 ? -24.747 16.201 40.818 1.00 54.22 81 GLY A C 1
ATOM 668 O O . GLY A 1 81 ? -24.992 15.011 40.997 1.00 54.22 81 GLY A O 1
ATOM 669 N N . HIS A 1 82 ? -24.792 17.181 41.731 1.00 38.97 82 HIS A N 1
ATOM 670 C CA . HIS A 1 82 ? -25.038 17.151 43.185 1.00 38.97 82 HIS A CA 1
ATOM 671 C C . HIS A 1 82 ? -23.788 17.049 44.063 1.00 38.97 82 HIS A C 1
ATOM 673 O O . HIS A 1 82 ? -23.205 15.951 44.182 1.00 38.97 82 HIS A O 1
#